Protein AF-A0A8J4WTA0-F1 (afdb_monomer_lite)

Organism: Clarias magur (NCBI:txid1594786)

pLDDT: mean 94.52, std 3.93, range [76.94, 97.88]

Structure (mmCIF, N/CA/C/O backbone):
data_AF-A0A8J4WTA0-F1
#
_entry.id   AF-A0A8J4WTA0-F1
#
loop_
_atom_site.group_PDB
_atom_site.id
_atom_site.type_symbol
_atom_site.label_atom_id
_atom_site.label_alt_id
_atom_site.label_comp_id
_atom_site.label_asym_id
_atom_site.label_entity_id
_atom_site.label_seq_id
_atom_site.pdbx_PDB_ins_code
_atom_site.Cartn_x
_atom_site.Cartn_y
_atom_site.Cartn_z
_atom_site.occupancy
_atom_site.B_iso_or_equiv
_atom_site.auth_seq_id
_atom_site.auth_comp_id
_atom_site.auth_asym_id
_atom_site.auth_atom_id
_atom_site.pdbx_PDB_model_num
ATOM 1 N N . ILE A 1 1 ? 11.941 3.238 -17.013 1.00 88.25 1 ILE A N 1
ATOM 2 C CA . ILE A 1 1 ? 11.346 3.914 -15.836 1.00 88.25 1 ILE A CA 1
ATOM 3 C C . ILE A 1 1 ? 9.852 4.025 -16.108 1.00 88.25 1 ILE A C 1
ATOM 5 O O . ILE A 1 1 ? 9.501 4.487 -17.183 1.00 88.25 1 ILE A O 1
ATOM 9 N N . SER A 1 2 ? 9.000 3.521 -15.216 1.00 94.19 2 SER A N 1
ATOM 10 C CA . SER A 1 2 ? 7.539 3.555 -15.354 1.00 94.19 2 SER A CA 1
ATOM 11 C C . SER A 1 2 ? 6.933 4.756 -14.625 1.00 94.19 2 SER A C 1
ATOM 13 O O . SER A 1 2 ? 7.438 5.169 -13.581 1.00 94.19 2 SER A O 1
ATOM 15 N N . HIS A 1 3 ? 5.831 5.284 -15.153 1.00 94.62 3 HIS A N 1
ATOM 16 C CA . HIS A 1 3 ? 5.122 6.438 -14.592 1.00 94.62 3 HIS A CA 1
ATOM 17 C C . HIS A 1 3 ? 3.713 6.109 -14.079 1.00 94.62 3 HIS A C 1
ATOM 19 O O . HIS A 1 3 ? 3.095 6.963 -13.459 1.00 94.62 3 HIS A O 1
ATOM 25 N N . TYR A 1 4 ? 3.228 4.882 -14.309 1.00 94.44 4 TYR A N 1
ATOM 26 C CA . TYR A 1 4 ? 1.850 4.464 -13.995 1.00 94.44 4 TYR A CA 1
ATOM 27 C C . TYR A 1 4 ? 1.744 3.091 -13.317 1.00 94.44 4 TYR A C 1
ATOM 29 O O . TYR A 1 4 ? 0.656 2.662 -12.958 1.00 94.44 4 TYR A O 1
ATOM 37 N N . ALA A 1 5 ? 2.861 2.388 -13.116 1.00 94.94 5 ALA A N 1
ATOM 38 C CA . ALA A 1 5 ? 2.852 1.080 -12.470 1.00 94.94 5 ALA A CA 1
ATOM 39 C C . ALA A 1 5 ? 2.817 1.206 -10.936 1.00 94.94 5 ALA A C 1
ATOM 41 O O . ALA A 1 5 ? 3.860 1.386 -10.297 1.00 94.94 5 ALA A O 1
ATOM 42 N N . THR A 1 6 ? 1.628 1.083 -10.350 1.00 95.06 6 THR A N 1
ATOM 43 C CA . THR A 1 6 ? 1.411 1.166 -8.897 1.00 95.06 6 THR A CA 1
ATOM 44 C C . THR A 1 6 ? 1.489 -0.182 -8.181 1.00 95.06 6 THR A C 1
ATOM 46 O O . THR A 1 6 ? 1.799 -0.203 -6.999 1.00 95.06 6 THR A O 1
ATOM 49 N N . CYS A 1 7 ? 1.344 -1.313 -8.876 1.00 93.94 7 CYS A N 1
ATOM 50 C CA . CYS A 1 7 ? 1.324 -2.634 -8.235 1.00 93.94 7 CYS A CA 1
ATOM 51 C C . CYS A 1 7 ? 2.529 -2.890 -7.307 1.00 93.94 7 CYS A C 1
ATOM 53 O O . CYS A 1 7 ? 3.685 -2.671 -7.696 1.00 93.94 7 CYS A O 1
ATOM 55 N N . GLU A 1 8 ? 2.292 -3.412 -6.101 1.00 94.38 8 GLU A N 1
ATOM 56 C CA . GLU A 1 8 ? 3.370 -3.840 -5.192 1.00 94.38 8 GLU A CA 1
ATOM 57 C C . GLU A 1 8 ? 4.124 -5.061 -5.723 1.00 94.38 8 GLU A C 1
ATOM 59 O O . GLU A 1 8 ? 5.318 -5.212 -5.473 1.00 94.38 8 GLU A O 1
ATOM 64 N N . CYS A 1 9 ? 3.479 -5.861 -6.570 1.00 93.81 9 CYS A N 1
ATOM 65 C CA . CYS A 1 9 ? 4.072 -7.018 -7.229 1.00 93.81 9 CYS A CA 1
ATOM 66 C C . CYS A 1 9 ? 5.362 -6.705 -8.016 1.00 93.81 9 CYS A C 1
ATOM 68 O O . CYS A 1 9 ? 6.178 -7.600 -8.223 1.00 93.81 9 CYS A O 1
ATOM 70 N N . LEU A 1 10 ? 5.586 -5.450 -8.429 1.00 95.88 10 LEU A N 1
ATOM 71 C CA . LEU A 1 10 ? 6.781 -5.013 -9.166 1.00 95.88 10 LEU A CA 1
ATOM 72 C C . LEU A 1 10 ? 7.917 -4.496 -8.260 1.00 95.88 10 LEU A C 1
ATOM 74 O O . LEU A 1 10 ? 8.967 -4.088 -8.762 1.00 95.88 10 LEU A O 1
ATOM 78 N N . SER A 1 11 ? 7.733 -4.496 -6.936 1.00 95.12 11 SER A N 1
ATOM 79 C CA . SER A 1 11 ? 8.745 -4.045 -5.968 1.00 95.12 11 SER A CA 1
ATOM 80 C C . SER A 1 11 ? 9.877 -5.052 -5.739 1.00 95.12 11 SER A C 1
ATOM 82 O O . SER A 1 11 ? 10.950 -4.649 -5.284 1.00 95.12 11 SER A O 1
ATOM 84 N N . ASP A 1 12 ? 9.683 -6.341 -6.046 1.00 96.31 12 ASP A N 1
ATOM 85 C CA . ASP A 1 12 ? 10.702 -7.370 -5.806 1.00 96.31 12 ASP A CA 1
ATOM 86 C C . ASP A 1 12 ? 11.923 -7.172 -6.719 1.00 96.31 12 ASP A C 1
ATOM 88 O O . ASP A 1 12 ? 11.903 -7.491 -7.906 1.00 96.31 12 ASP A O 1
ATOM 92 N N . LYS A 1 13 ? 13.026 -6.685 -6.144 1.00 96.00 13 LYS A N 1
ATOM 93 C CA . LYS A 1 13 ? 14.290 -6.437 -6.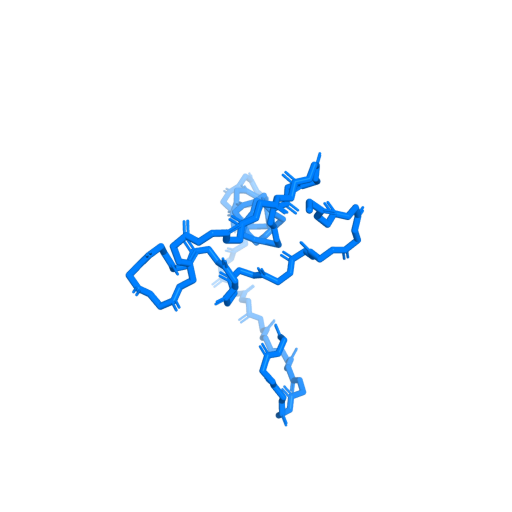854 1.00 96.00 13 LYS A CA 1
ATOM 94 C C . LYS A 1 13 ? 15.093 -7.689 -7.178 1.00 96.00 13 LYS A C 1
ATOM 96 O O . LYS A 1 13 ? 15.971 -7.614 -8.035 1.00 96.00 13 LYS A O 1
ATOM 101 N N . LYS A 1 14 ? 14.814 -8.826 -6.537 1.00 97.31 14 LYS A N 1
ATOM 102 C CA . LYS A 1 14 ? 15.405 -10.107 -6.944 1.00 97.31 14 LYS A CA 1
ATOM 103 C C . LYS A 1 14 ? 14.778 -10.572 -8.256 1.00 97.31 14 LYS A C 1
ATOM 105 O O . LYS A 1 14 ? 15.497 -11.053 -9.126 1.00 97.31 14 LYS A O 1
ATOM 110 N N . LYS A 1 15 ? 13.463 -10.376 -8.412 1.00 96.69 15 LYS A N 1
ATOM 111 C CA . LYS A 1 15 ? 12.711 -10.718 -9.631 1.00 96.69 15 LYS A CA 1
ATOM 112 C C . LYS A 1 15 ? 12.828 -9.651 -10.729 1.00 96.69 15 LYS A C 1
ATOM 114 O O . LYS A 1 15 ? 12.948 -9.992 -11.902 1.00 96.69 15 LYS A O 1
ATOM 119 N N . TYR A 1 16 ? 12.846 -8.371 -10.355 1.00 96.19 16 TYR A N 1
ATOM 120 C CA . TYR A 1 16 ? 12.870 -7.218 -11.262 1.00 96.19 16 TYR A CA 1
ATOM 121 C C . TYR A 1 16 ? 14.030 -6.253 -10.942 1.00 96.19 16 TYR A C 1
ATOM 123 O O . TYR A 1 16 ? 13.807 -5.110 -10.522 1.00 96.19 16 TYR A O 1
ATOM 131 N N . PRO A 1 17 ? 15.293 -6.669 -11.147 1.00 96.44 17 PRO A N 1
ATOM 132 C CA . PRO A 1 17 ? 16.464 -5.892 -10.728 1.00 96.44 17 PRO A CA 1
ATOM 133 C C . PRO A 1 17 ? 16.556 -4.511 -11.395 1.00 96.44 17 PRO A C 1
ATOM 135 O O . PRO A 1 17 ? 16.997 -3.547 -10.771 1.00 96.44 17 PRO A O 1
ATOM 138 N N . SER A 1 18 ? 16.089 -4.385 -12.639 1.00 97.19 18 SER A N 1
ATOM 139 C CA . SER A 1 18 ? 16.136 -3.150 -13.434 1.00 97.19 18 SER A CA 1
ATOM 140 C C . SER A 1 18 ? 14.825 -2.353 -13.446 1.00 97.19 18 SER A C 1
ATOM 142 O O . SER A 1 18 ? 14.754 -1.295 -14.077 1.00 97.19 18 SER A O 1
ATOM 144 N N . PHE A 1 19 ? 13.777 -2.814 -12.754 1.00 97.31 19 PHE A N 1
ATOM 145 C CA . PHE A 1 19 ? 12.500 -2.104 -12.739 1.00 97.31 19 PHE A CA 1
ATOM 146 C C . PHE A 1 19 ? 12.576 -0.852 -11.862 1.00 97.31 19 PHE A C 1
ATOM 148 O O . PHE A 1 19 ? 12.983 -0.910 -10.705 1.00 97.31 19 PHE A O 1
ATOM 155 N N . LEU A 1 20 ? 12.165 0.293 -12.400 1.00 96.50 20 LEU A N 1
ATOM 156 C CA . LEU A 1 20 ? 12.137 1.584 -11.710 1.00 96.50 20 LEU A CA 1
ATOM 157 C C . LEU A 1 20 ? 10.813 2.279 -12.023 1.00 96.50 20 LEU A C 1
ATOM 159 O O . LEU A 1 20 ? 10.372 2.235 -13.175 1.00 96.50 20 LEU A O 1
ATOM 163 N N . ARG A 1 21 ? 10.223 2.966 -11.039 1.00 96.25 21 ARG A N 1
ATOM 164 C CA . ARG A 1 21 ? 8.993 3.759 -11.185 1.00 96.25 21 ARG A CA 1
ATOM 165 C C . ARG A 1 21 ? 9.111 5.124 -10.511 1.00 96.25 21 ARG A C 1
ATOM 167 O O . ARG A 1 21 ? 9.855 5.254 -9.545 1.00 96.25 21 ARG A O 1
ATOM 174 N N . THR A 1 22 ? 8.390 6.120 -11.023 1.00 97.25 22 THR A N 1
ATOM 175 C CA . THR A 1 22 ? 8.355 7.487 -10.462 1.00 97.25 22 THR A CA 1
ATOM 176 C C . THR A 1 22 ? 7.183 7.739 -9.522 1.00 97.25 22 THR A C 1
ATOM 178 O O . THR A 1 22 ? 7.104 8.807 -8.927 1.00 97.25 22 THR A O 1
ATOM 181 N N . ILE A 1 23 ? 6.259 6.788 -9.417 1.00 95.12 23 ILE A N 1
ATOM 182 C CA . ILE A 1 23 ? 5.076 6.871 -8.560 1.00 95.12 23 ILE A CA 1
ATOM 183 C C . ILE A 1 23 ? 5.163 5.835 -7.433 1.00 95.12 23 ILE A C 1
ATOM 185 O O . ILE A 1 23 ? 5.865 4.828 -7.597 1.00 95.12 23 ILE A O 1
ATOM 189 N N . PRO A 1 24 ? 4.493 6.064 -6.289 1.00 93.88 24 PRO A N 1
ATOM 190 C CA . PRO A 1 24 ? 4.486 5.110 -5.190 1.00 93.88 24 PRO A CA 1
ATOM 191 C C . PRO A 1 24 ? 3.736 3.825 -5.546 1.00 93.88 24 PRO A C 1
ATOM 193 O O . PRO A 1 24 ? 2.942 3.767 -6.483 1.00 93.88 24 PRO A O 1
ATOM 196 N N . SER A 1 25 ? 4.019 2.795 -4.758 1.00 94.94 25 SER A N 1
ATOM 197 C CA . SER A 1 25 ? 3.313 1.523 -4.805 1.00 94.94 25 SER A CA 1
ATOM 198 C C . SER A 1 25 ? 1.978 1.569 -4.058 1.00 94.94 25 SER A C 1
ATOM 200 O O . SER A 1 25 ? 1.871 2.286 -3.058 1.00 94.94 25 SER A O 1
ATOM 202 N N . ASP A 1 26 ? 1.029 0.713 -4.440 1.00 94.50 26 ASP A N 1
ATOM 203 C CA . ASP A 1 26 ? -0.260 0.511 -3.759 1.00 94.50 26 ASP A CA 1
ATOM 204 C C . ASP A 1 26 ? -0.092 0.089 -2.285 1.00 94.50 26 ASP A C 1
ATOM 206 O O . ASP A 1 26 ? -0.964 0.343 -1.453 1.00 94.50 26 ASP A O 1
ATOM 210 N N . TYR A 1 27 ? 1.084 -0.433 -1.911 1.00 94.69 27 TYR A N 1
ATOM 211 C CA . TYR A 1 27 ? 1.471 -0.696 -0.520 1.00 94.69 27 TYR A CA 1
ATOM 212 C C . TYR A 1 27 ? 1.202 0.489 0.424 1.00 94.69 27 TYR A C 1
ATOM 214 O O . TYR A 1 27 ? 0.717 0.306 1.544 1.00 94.69 27 TYR A O 1
ATOM 222 N N . TYR A 1 28 ? 1.491 1.716 -0.017 1.00 95.12 28 TYR A N 1
ATOM 223 C CA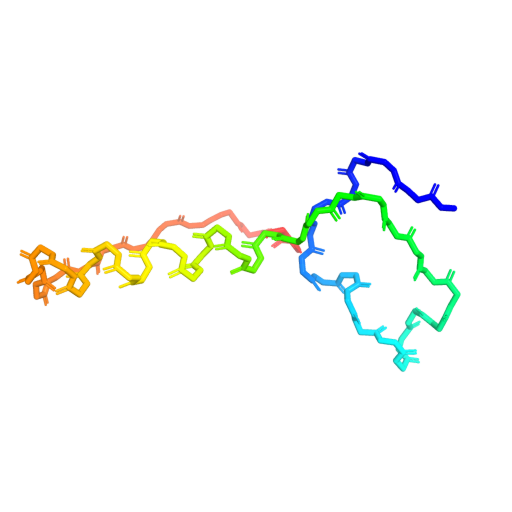 . TYR A 1 28 ? 1.299 2.902 0.819 1.00 95.12 28 TYR A CA 1
ATOM 224 C C . TYR A 1 28 ? -0.182 3.229 1.033 1.00 95.12 28 TYR A C 1
ATOM 226 O O . TYR A 1 28 ? -0.551 3.675 2.120 1.00 95.12 28 TYR A O 1
ATOM 234 N N . GLN A 1 29 ? -1.037 2.959 0.044 1.00 94.56 29 GLN A N 1
ATOM 235 C CA . GLN A 1 29 ? -2.481 3.132 0.179 1.00 94.56 29 GLN A CA 1
ATOM 236 C C . GLN A 1 29 ? -3.066 2.106 1.157 1.00 94.56 29 GLN A C 1
ATOM 238 O O . GLN A 1 29 ? -3.812 2.479 2.064 1.00 94.56 29 GLN A O 1
ATOM 243 N N . SER A 1 30 ? -2.665 0.837 1.045 1.00 93.94 30 SER A N 1
ATOM 244 C CA . SER A 1 30 ? -3.078 -0.218 1.981 1.00 93.94 30 SER A CA 1
ATOM 245 C C . SER A 1 30 ? -2.635 0.081 3.414 1.00 93.94 30 SER A C 1
ATOM 247 O O . SER A 1 30 ? -3.405 -0.098 4.360 1.00 93.94 30 SER A O 1
ATOM 249 N N . LYS A 1 31 ? -1.419 0.615 3.588 1.00 96.25 31 LYS A N 1
ATOM 250 C CA . LYS A 1 31 ? -0.936 1.067 4.897 1.00 96.25 31 LYS A CA 1
ATOM 251 C C . LYS A 1 31 ? -1.794 2.203 5.464 1.00 96.25 31 LYS A C 1
ATOM 253 O O . LYS A 1 31 ? -2.151 2.149 6.639 1.00 96.25 31 LYS A O 1
ATOM 258 N N . ALA A 1 32 ? -2.155 3.193 4.647 1.00 96.75 32 ALA A N 1
ATOM 259 C CA . ALA A 1 32 ? -3.010 4.297 5.082 1.00 96.75 32 ALA A CA 1
ATOM 260 C C . ALA A 1 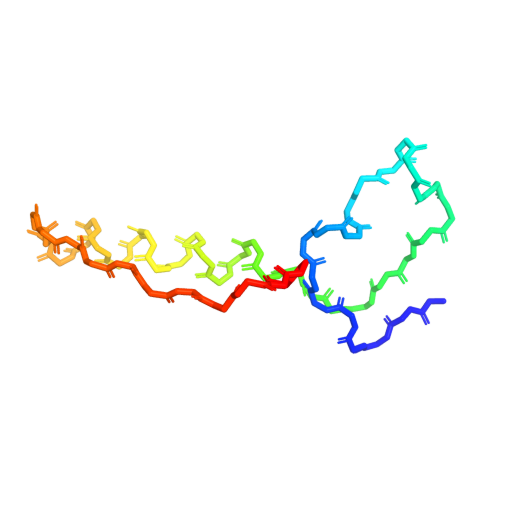32 ? -4.401 3.806 5.528 1.00 96.75 32 ALA A C 1
ATOM 262 O O . ALA A 1 32 ? -4.903 4.243 6.561 1.00 96.75 32 ALA A O 1
ATOM 263 N N . LEU A 1 33 ? -4.995 2.843 4.814 1.00 96.12 33 LEU A N 1
ATOM 264 C CA . LEU A 1 33 ? -6.266 2.225 5.215 1.00 96.12 33 LEU A CA 1
ATOM 265 C C . LEU A 1 33 ? -6.156 1.512 6.572 1.00 96.12 33 LEU A C 1
ATOM 267 O O . LEU A 1 33 ? -7.035 1.666 7.419 1.00 96.12 33 LEU A O 1
ATOM 271 N N . ALA A 1 34 ? -5.061 0.788 6.818 1.00 95.50 34 ALA A N 1
ATOM 272 C CA . ALA A 1 34 ? -4.815 0.156 8.115 1.00 95.50 34 ALA A CA 1
ATOM 273 C C . ALA A 1 34 ? -4.657 1.190 9.248 1.00 95.50 34 ALA A C 1
ATOM 275 O O . ALA A 1 34 ? -5.178 0.998 10.350 1.00 95.50 34 ALA A O 1
ATOM 276 N N . GLU A 1 35 ? -3.979 2.309 8.980 1.00 97.50 35 GLU A N 1
ATOM 277 C CA . GLU A 1 35 ? -3.863 3.417 9.933 1.00 97.50 35 GLU A CA 1
ATOM 278 C C . GLU A 1 35 ? -5.223 4.066 10.224 1.00 97.50 35 GLU A C 1
ATOM 280 O O . GLU A 1 35 ? -5.505 4.375 11.382 1.00 97.50 35 GLU A O 1
ATOM 285 N N . MET A 1 36 ? -6.102 4.193 9.226 1.00 97.44 36 MET A N 1
ATOM 286 C CA . MET A 1 36 ? -7.471 4.683 9.420 1.00 97.44 36 MET A CA 1
ATOM 287 C C . MET A 1 36 ? -8.305 3.749 10.300 1.00 97.44 36 MET A C 1
ATOM 289 O O . MET A 1 36 ? -8.920 4.215 11.258 1.00 97.44 36 MET A O 1
ATOM 293 N N . VAL A 1 37 ? -8.289 2.439 10.025 1.00 97.62 37 VAL A N 1
ATOM 294 C CA . VAL A 1 37 ? -8.983 1.426 10.846 1.00 97.62 37 VAL A CA 1
ATOM 295 C C . VAL A 1 37 ? -8.567 1.563 12.312 1.00 97.62 37 VAL A C 1
ATOM 297 O O . VAL A 1 37 ? -9.416 1.610 13.204 1.00 97.62 37 VAL A O 1
ATOM 300 N N . LYS A 1 38 ? -7.257 1.704 12.556 1.00 97.19 38 LYS A N 1
ATOM 301 C CA . LYS A 1 38 ? -6.705 1.910 13.898 1.00 97.19 38 LYS A CA 1
ATOM 302 C C . LYS A 1 38 ? -7.149 3.240 14.508 1.00 97.19 38 LYS A C 1
ATOM 304 O O . LYS A 1 38 ? -7.516 3.267 15.679 1.00 97.19 38 LYS A O 1
ATOM 309 N N . HIS A 1 39 ? -7.097 4.329 13.744 1.00 97.88 39 HIS A N 1
ATOM 310 C CA . HIS A 1 39 ? -7.437 5.668 14.222 1.00 97.88 39 HIS A CA 1
ATOM 311 C C . HIS A 1 39 ? -8.903 5.774 14.662 1.00 97.88 39 HIS A C 1
ATOM 313 O O . HIS A 1 39 ? -9.184 6.354 15.707 1.00 97.88 39 HIS A O 1
ATOM 319 N N . PHE A 1 40 ? -9.824 5.172 13.905 1.00 97.69 40 PHE A N 1
ATOM 320 C CA . PHE A 1 40 ? -11.261 5.206 14.196 1.00 97.69 40 PHE A CA 1
ATOM 321 C C . PHE A 1 40 ? -11.745 4.065 15.103 1.00 97.69 40 PHE A C 1
ATOM 323 O O . PHE A 1 40 ? -12.927 4.014 15.437 1.00 97.69 40 PHE A O 1
ATOM 330 N N . GLY A 1 41 ? -10.853 3.160 15.520 1.00 97.19 41 GLY A N 1
ATOM 331 C CA . GLY A 1 41 ? -11.188 2.061 16.427 1.00 97.19 41 GLY A CA 1
ATOM 332 C C . GLY A 1 41 ? -12.148 1.032 15.823 1.00 97.19 41 GLY A C 1
ATOM 333 O O . GLY A 1 41 ? -12.918 0.412 16.556 1.00 97.19 41 GLY A O 1
ATOM 334 N N . TRP A 1 42 ? -12.137 0.851 14.499 1.00 97.19 42 TRP A N 1
ATOM 335 C CA . TRP A 1 42 ? -12.974 -0.156 13.851 1.00 97.19 42 TRP A CA 1
ATOM 336 C C . TRP A 1 42 ? -12.482 -1.562 14.206 1.00 97.19 42 TRP A C 1
ATOM 338 O O . TRP A 1 42 ? -11.324 -1.908 13.987 1.00 97.19 42 TRP A O 1
ATOM 348 N N . THR A 1 43 ? -13.377 -2.383 14.751 1.00 94.75 43 THR A N 1
ATOM 349 C CA . THR A 1 43 ? -13.078 -3.757 15.189 1.00 94.75 43 THR A CA 1
ATOM 350 C C . THR A 1 43 ? -13.459 -4.815 14.158 1.00 94.75 43 THR A C 1
ATOM 352 O O . THR A 1 43 ? -13.161 -5.992 14.349 1.00 94.75 43 THR A O 1
ATOM 355 N N . TRP A 1 44 ? -14.104 -4.410 13.063 1.00 95.75 44 TRP A N 1
ATOM 356 C CA . TRP A 1 44 ? -14.524 -5.295 11.985 1.00 95.75 44 TRP A CA 1
ATOM 357 C C . TRP A 1 44 ? -14.141 -4.710 10.624 1.00 95.75 44 TRP A C 1
ATOM 359 O O . TRP A 1 44 ? -14.368 -3.528 10.367 1.00 95.75 44 TRP A O 1
ATOM 369 N N . VAL A 1 45 ? -13.567 -5.547 9.757 1.00 94.69 45 VAL A N 1
ATOM 370 C CA . VAL A 1 45 ? -13.166 -5.206 8.386 1.00 94.69 45 VAL A CA 1
ATOM 371 C C . VAL A 1 45 ? -13.575 -6.352 7.463 1.00 94.69 45 VAL A C 1
ATOM 373 O O . VAL A 1 45 ? -13.328 -7.515 7.777 1.00 94.69 45 VAL A O 1
ATOM 376 N N . GLY A 1 46 ? -14.174 -6.023 6.319 1.00 94.69 46 GLY A N 1
ATOM 377 C CA . GLY A 1 46 ? -14.443 -6.960 5.227 1.00 94.69 46 GLY A CA 1
ATOM 378 C C . GLY A 1 46 ? -13.603 -6.605 4.003 1.00 94.69 46 GLY A C 1
ATOM 379 O O . GLY A 1 46 ? -13.432 -5.426 3.699 1.00 94.69 46 GLY A O 1
ATOM 380 N N . VAL A 1 47 ? -13.084 -7.615 3.303 1.00 93.12 47 VAL A N 1
ATOM 381 C CA . VAL A 1 47 ? -12.248 -7.447 2.105 1.00 93.12 47 VAL A CA 1
ATOM 382 C C . VAL A 1 47 ? -12.888 -8.196 0.941 1.00 93.12 47 VAL A C 1
ATOM 384 O O . VAL A 1 47 ? -13.296 -9.346 1.092 1.00 93.12 47 VAL A O 1
ATOM 387 N N . ILE A 1 48 ? -12.977 -7.539 -0.215 1.00 93.75 48 ILE A N 1
ATOM 388 C CA . ILE A 1 48 ? -13.408 -8.128 -1.486 1.00 93.75 48 ILE A CA 1
ATOM 389 C C . ILE A 1 48 ? -12.358 -7.743 -2.526 1.00 93.75 48 ILE A C 1
ATOM 391 O O . ILE A 1 48 ? -12.018 -6.567 -2.646 1.00 93.75 48 ILE A O 1
ATOM 395 N N . GLN A 1 49 ? -11.860 -8.726 -3.267 1.00 90.81 49 GLN A N 1
ATOM 396 C CA . GLN A 1 49 ? -10.825 -8.559 -4.285 1.00 90.81 49 GLN A CA 1
ATOM 397 C C . GLN A 1 49 ? -11.211 -9.346 -5.548 1.00 90.81 49 GLN A C 1
ATOM 399 O O . GLN A 1 49 ? -12.013 -10.283 -5.482 1.00 90.81 49 GLN A O 1
ATOM 404 N N . ARG A 1 50 ? -10.676 -8.934 -6.703 1.00 91.75 50 ARG A N 1
ATOM 405 C CA . ARG A 1 50 ? -10.749 -9.701 -7.952 1.00 91.75 50 ARG A CA 1
ATOM 406 C C . ARG A 1 50 ? -9.622 -10.729 -8.010 1.00 91.75 50 ARG A C 1
ATOM 408 O O . ARG A 1 50 ? -8.546 -10.479 -7.495 1.00 91.75 50 ARG A O 1
ATOM 415 N N . ASP A 1 51 ? -9.866 -11.867 -8.643 1.00 92.12 51 ASP A N 1
ATOM 416 C CA . ASP A 1 51 ? -8.856 -12.919 -8.804 1.00 92.12 51 ASP A CA 1
ATOM 417 C C . ASP A 1 51 ? -7.881 -12.570 -9.944 1.00 92.12 51 ASP A C 1
ATOM 419 O O . ASP A 1 51 ? -7.960 -13.114 -11.046 1.00 92.12 51 ASP A O 1
ATOM 423 N N . ASP A 1 52 ? -7.033 -11.569 -9.709 1.00 88.50 52 ASP A N 1
ATOM 424 C CA . ASP A 1 52 ? -5.938 -11.165 -10.588 1.00 88.50 52 ASP A CA 1
ATOM 425 C C . ASP A 1 52 ? -4.692 -10.753 -9.775 1.00 88.50 52 ASP A C 1
ATOM 427 O O . ASP A 1 52 ? -4.709 -10.702 -8.546 1.00 88.50 52 ASP A O 1
ATOM 431 N N . ASP A 1 53 ? -3.567 -10.538 -10.468 1.00 77.88 53 ASP A N 1
ATOM 432 C CA . ASP A 1 53 ? -2.259 -10.244 -9.853 1.00 77.88 53 ASP A CA 1
ATOM 433 C C . A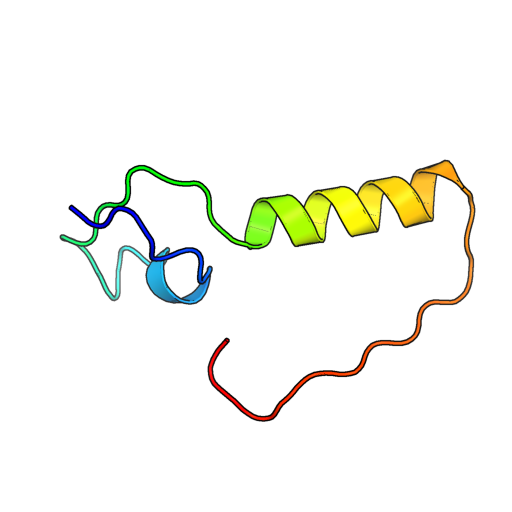SP A 1 53 ? -2.141 -8.803 -9.302 1.00 77.88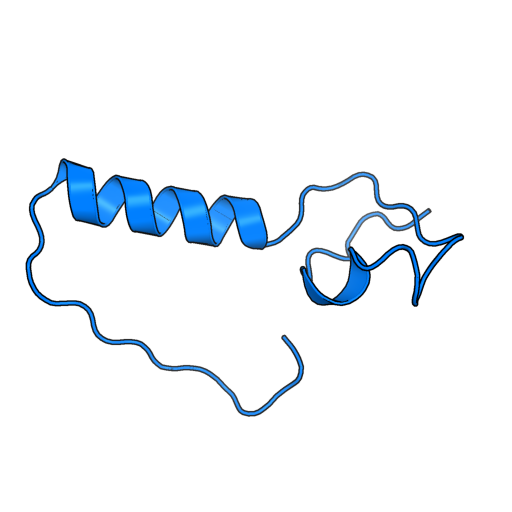 53 ASP A C 1
ATOM 435 O O . ASP A 1 53 ? -1.036 -8.359 -8.958 1.00 77.88 53 ASP A O 1
ATOM 439 N N . TYR A 1 54 ? -3.249 -8.060 -9.262 1.00 76.94 54 TYR A N 1
ATOM 440 C CA . TYR A 1 54 ? -3.338 -6.686 -8.778 1.00 76.94 54 TYR A CA 1
ATOM 441 C C . TYR A 1 54 ? -4.092 -6.619 -7.439 1.00 76.94 54 TYR A C 1
ATOM 443 O O . TYR A 1 54 ? -3.542 -5.972 -6.518 1.00 76.94 54 TYR A O 1
#

Radius of gyration: 14.26 Å; chains: 1; bounding box: 31×20×32 Å

InterPro domains:
  IPR000068 GPCR, family 3, extracellular calcium-sensing receptor-related [PTHR24061] (1-54)
  IPR000337 GPCR, family 3 [PR00248] (10-29)
  IPR000337 GPCR, family 3 [PR00248] (29-45)
  IPR000337 GPCR, family 3 [PR00248] (45-54)
  IPR001828 Receptor, ligand binding region [PF01094] (1-54)
  IPR028082 Periplasmic binding protein-like I [SSF53822] (1-54)

Secondary structure (DSSP, 8-state):
-BSS---GGG--TTT-TT--BSS--THHHHHHHHHHHHHHT---------SS--

Foldseek 3Di:
DAEPDQ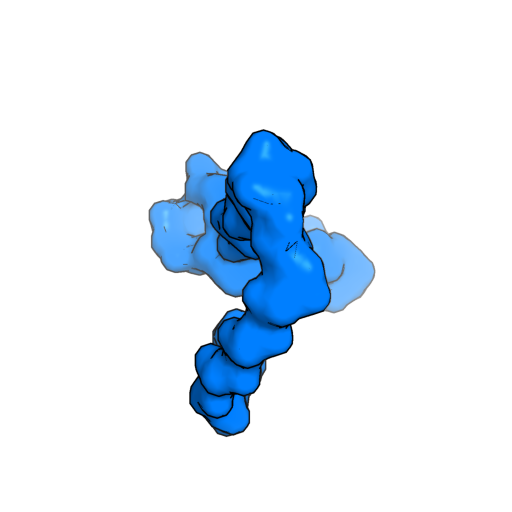APVCVDCVVNVPDDYPDHHCVVVVVVVVVVCVVVVPPDDDDDDDPDSD

Sequence (54 aa):
ISHYATCECLSDKKKYPSFLRTIPSDYYQSKALAEMVKHFGWTWVGVIQRDDDY